Protein AF-A0A069CXY2-F1 (afdb_monomer)

Organism: Weissella oryzae (strain DSM 25784 / JCM 18191 / LMG 30913 / SG25) (NCBI:txid1329250)

Structure (mmCIF, N/CA/C/O backbone):
data_AF-A0A069CXY2-F1
#
_entry.id   AF-A0A069CXY2-F1
#
loop_
_atom_site.group_PDB
_atom_site.id
_atom_site.type_symbol
_atom_site.label_atom_id
_atom_site.label_alt_id
_atom_site.label_comp_id
_atom_site.label_asym_id
_atom_site.label_entity_id
_atom_site.label_seq_id
_atom_site.pdbx_PDB_ins_code
_atom_site.Cartn_x
_atom_site.Cartn_y
_atom_site.Cartn_z
_atom_site.occupancy
_atom_site.B_iso_or_equiv
_atom_site.auth_seq_id
_atom_site.auth_comp_id
_atom_site.auth_asym_id
_atom_site.auth_atom_id
_atom_site.pdbx_PDB_model_num
ATOM 1 N N . LYS A 1 1 ? -21.763 5.352 36.385 1.00 52.75 1 LYS A N 1
ATOM 2 C CA . LYS A 1 1 ? -22.000 6.792 36.129 1.00 52.75 1 LYS A CA 1
ATOM 3 C C . LYS A 1 1 ? -20.863 7.538 36.808 1.00 52.75 1 LYS A C 1
ATOM 5 O O . LYS A 1 1 ? -20.622 7.239 37.968 1.00 52.75 1 LYS A O 1
ATOM 10 N N . GLN A 1 2 ? -20.097 8.352 36.084 1.00 59.34 2 GLN A N 1
ATOM 11 C 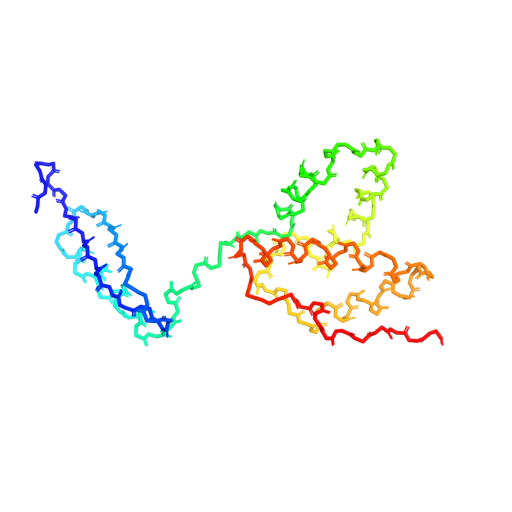CA . GLN A 1 2 ? -19.045 9.177 36.694 1.00 59.34 2 GLN A CA 1
ATOM 12 C C . GLN A 1 2 ? -19.658 10.467 37.257 1.00 59.34 2 GLN A C 1
ATOM 14 O O . GLN A 1 2 ? -20.773 10.825 36.869 1.00 59.34 2 GLN A O 1
ATOM 19 N N . GLU A 1 3 ? -18.941 11.148 38.154 1.00 52.84 3 GLU A N 1
ATOM 20 C CA . GLU A 1 3 ? -19.389 12.385 38.824 1.00 52.84 3 GLU A CA 1
ATOM 21 C C . GLU A 1 3 ? -19.845 13.470 37.829 1.00 52.84 3 GLU A C 1
ATOM 23 O O . GLU A 1 3 ? -20.796 14.194 38.101 1.00 52.84 3 GLU A O 1
ATOM 28 N N . ASN A 1 4 ? -19.293 13.476 36.610 1.00 60.97 4 ASN A N 1
ATOM 29 C CA . ASN A 1 4 ? -19.600 14.450 35.553 1.00 60.97 4 ASN A CA 1
ATOM 30 C C . ASN A 1 4 ? -20.834 14.089 34.692 1.00 60.97 4 ASN A C 1
ATOM 32 O O . ASN A 1 4 ? -20.998 14.608 33.591 1.00 60.97 4 ASN A O 1
ATOM 36 N N . GLY A 1 5 ? -21.679 13.146 35.126 1.00 65.50 5 GLY A N 1
ATOM 37 C CA . GLY A 1 5 ? -22.903 12.757 34.406 1.00 65.50 5 GLY A CA 1
ATOM 38 C C . GLY A 1 5 ? -22.693 11.858 33.178 1.00 65.50 5 GLY A C 1
ATOM 39 O O . GLY A 1 5 ? -23.665 11.462 32.538 1.00 65.50 5 GLY A O 1
ATOM 40 N N . THR A 1 6 ? -21.452 11.474 32.875 1.00 68.38 6 THR A N 1
ATOM 41 C CA . THR A 1 6 ? -21.105 10.584 31.761 1.00 68.38 6 THR A CA 1
ATOM 42 C C . THR A 1 6 ? -21.157 9.101 32.156 1.00 68.38 6 THR A C 1
ATOM 44 O O . THR A 1 6 ? -21.017 8.699 33.321 1.00 68.38 6 THR A O 1
ATOM 47 N N . TYR A 1 7 ? -21.377 8.251 31.157 1.00 69.25 7 TYR A N 1
ATOM 48 C CA . TYR A 1 7 ? -21.425 6.798 31.270 1.00 69.25 7 TYR A CA 1
ATOM 49 C C . TYR A 1 7 ? -20.187 6.200 30.606 1.00 69.25 7 TYR A C 1
ATOM 51 O O . TYR A 1 7 ? -19.861 6.524 29.467 1.00 69.25 7 TYR A O 1
ATOM 59 N N . GLN A 1 8 ? -19.490 5.315 31.315 1.00 66.19 8 GLN A N 1
ATOM 60 C CA . GLN A 1 8 ? -18.341 4.596 30.778 1.00 66.19 8 GLN A CA 1
ATOM 61 C C . GLN A 1 8 ? -18.766 3.171 30.433 1.00 66.19 8 GLN A C 1
ATOM 63 O O . GLN A 1 8 ? -19.176 2.414 31.309 1.00 66.19 8 GLN A O 1
ATOM 68 N N . VAL A 1 9 ? -18.646 2.814 29.161 1.00 71.56 9 VAL A N 1
ATOM 69 C CA . VAL A 1 9 ? -18.817 1.452 28.661 1.00 71.56 9 VAL A CA 1
ATOM 70 C C . VAL A 1 9 ? -17.460 0.769 28.704 1.00 71.56 9 VAL A C 1
ATOM 72 O O . VAL A 1 9 ? -16.477 1.301 28.179 1.00 71.56 9 VAL A O 1
ATOM 75 N N . ARG A 1 10 ? -17.393 -0.404 29.333 1.00 69.38 10 ARG A N 1
ATOM 76 C CA . ARG A 1 10 ? -16.215 -1.270 29.328 1.00 69.38 10 ARG A CA 1
ATOM 77 C C . ARG A 1 10 ? -16.644 -2.641 28.840 1.00 69.38 10 ARG A C 1
ATOM 79 O O . ARG A 1 10 ? -17.395 -3.309 29.536 1.00 69.38 10 ARG A O 1
ATOM 86 N N . VAL A 1 11 ? -16.126 -3.056 27.692 1.00 72.69 11 VAL A N 1
ATOM 87 C CA . VAL A 1 11 ? -16.351 -4.408 27.174 1.00 72.69 11 VAL A CA 1
ATOM 88 C C . VAL A 1 11 ? -15.045 -5.180 27.277 1.00 72.69 11 VAL A C 1
ATOM 90 O O . VAL A 1 11 ? -13.995 -4.701 26.834 1.00 72.69 11 VAL A O 1
ATOM 93 N N . GLN A 1 12 ? -15.118 -6.344 27.916 1.00 71.56 12 GLN A N 1
ATOM 94 C CA . GLN A 1 12 ? -14.041 -7.324 27.959 1.00 71.56 12 GLN A CA 1
ATOM 95 C C . GLN A 1 12 ? -14.429 -8.465 27.031 1.00 71.56 12 GLN A C 1
ATOM 97 O O . GLN A 1 12 ? -15.528 -8.997 27.153 1.00 71.56 12 GLN A O 1
ATOM 102 N N . PHE A 1 13 ? -13.549 -8.830 26.110 1.00 68.50 13 PHE A N 1
ATOM 103 C CA . PHE A 1 13 ? -13.805 -9.928 25.186 1.00 68.50 13 PHE A CA 1
ATOM 104 C C . PHE A 1 13 ? -12.511 -10.695 24.913 1.00 68.50 13 PHE A C 1
ATOM 106 O O . PHE A 1 13 ? -11.400 -10.208 25.161 1.00 68.50 13 PHE A O 1
ATOM 113 N N . THR A 1 14 ? -12.669 -11.924 24.442 1.00 62.41 14 THR A N 1
ATOM 114 C CA . THR A 1 14 ? -11.560 -12.796 24.063 1.00 62.41 14 THR A CA 1
ATOM 115 C C . THR A 1 14 ? -11.428 -12.741 22.550 1.00 62.41 14 THR A C 1
ATOM 117 O O . THR A 1 14 ? -12.390 -12.991 21.834 1.00 62.41 14 THR A O 1
ATOM 120 N N . ASP A 1 15 ? -10.251 -12.358 22.074 1.00 60.75 15 ASP A N 1
ATOM 121 C CA . ASP A 1 15 ? -9.927 -12.310 20.652 1.00 60.75 15 ASP A CA 1
ATOM 122 C C . ASP A 1 15 ? -9.939 -13.729 20.040 1.00 60.75 15 ASP A C 1
ATOM 124 O O . ASP A 1 15 ? -9.713 -14.717 20.737 1.00 60.75 15 ASP A O 1
ATOM 128 N N . SER A 1 16 ? -10.121 -13.817 18.724 1.00 55.31 16 SER A N 1
ATOM 129 C CA . SER A 1 16 ? -9.905 -14.994 17.868 1.00 55.31 16 SER A CA 1
ATOM 130 C C . SER A 1 16 ? -8.567 -15.718 18.104 1.00 55.31 16 SER A C 1
ATOM 132 O O . SER A 1 16 ? -8.467 -16.922 17.892 1.00 55.31 16 SER A O 1
ATOM 134 N N . LEU A 1 17 ? -7.550 -15.004 18.605 1.00 57.38 17 LEU A N 1
ATOM 135 C CA . LEU A 1 17 ? -6.241 -15.536 19.012 1.00 57.38 17 LEU A CA 1
ATOM 136 C C . LEU A 1 17 ? -6.175 -15.965 20.496 1.00 57.38 17 LEU A C 1
ATOM 138 O O . LEU A 1 17 ? -5.089 -16.163 21.040 1.00 57.38 17 LEU A O 1
ATOM 142 N N . GLY A 1 18 ? -7.314 -16.037 21.192 1.00 61.06 18 GLY A N 1
ATOM 143 C CA . GLY A 1 18 ? -7.427 -16.463 22.593 1.00 61.06 18 GLY A CA 1
ATOM 144 C C . GLY A 1 18 ? -6.967 -15.433 23.634 1.00 61.06 18 GLY A C 1
ATOM 145 O O . GLY A 1 18 ? -6.897 -15.738 24.824 1.00 61.06 18 GLY A O 1
ATOM 146 N N . ARG A 1 19 ? -6.640 -14.200 23.225 1.00 68.44 19 ARG A N 1
ATOM 147 C CA . ARG A 1 19 ? -6.124 -13.150 24.122 1.00 68.44 19 ARG A CA 1
ATOM 148 C C . ARG A 1 19 ? -7.259 -12.279 24.663 1.00 68.44 19 ARG A C 1
ATOM 150 O O . ARG A 1 19 ? -8.081 -11.785 23.898 1.00 68.44 19 ARG A O 1
ATOM 157 N N . ARG A 1 20 ? -7.275 -12.023 25.976 1.00 69.25 20 ARG A N 1
ATOM 158 C CA . ARG A 1 20 ? -8.248 -11.108 26.602 1.00 69.25 20 ARG A CA 1
ATOM 159 C C . ARG A 1 20 ? -7.927 -9.654 26.257 1.00 69.25 20 ARG A C 1
ATOM 161 O O . ARG A 1 20 ? -6.809 -9.188 26.485 1.00 69.25 20 ARG A O 1
ATOM 168 N N . ARG A 1 21 ? -8.911 -8.919 25.745 1.00 69.06 21 ARG A N 1
ATOM 169 C CA . ARG A 1 21 ? -8.810 -7.498 25.393 1.00 69.06 21 ARG A CA 1
ATOM 170 C C . ARG A 1 21 ? -9.923 -6.706 26.074 1.00 69.06 21 ARG A C 1
ATOM 172 O O . ARG A 1 21 ? -11.026 -7.201 26.284 1.00 69.06 21 ARG A O 1
ATOM 179 N N . ASN A 1 22 ? -9.616 -5.455 26.418 1.00 72.94 22 ASN A N 1
ATOM 180 C CA . ASN A 1 22 ? -10.534 -4.541 27.094 1.00 72.94 22 ASN A CA 1
ATOM 181 C C . ASN A 1 22 ? -10.667 -3.258 26.266 1.00 72.94 22 ASN A C 1
ATOM 183 O O . ASN A 1 22 ? -9.660 -2.592 26.026 1.00 72.94 22 ASN A O 1
ATOM 187 N N . LYS A 1 23 ? -11.888 -2.861 25.890 1.00 66.94 23 LYS A N 1
ATOM 188 C CA . LYS A 1 23 ? -12.163 -1.551 25.269 1.00 66.94 23 LYS A CA 1
ATOM 189 C C . LYS A 1 23 ? -13.000 -0.703 26.215 1.00 66.94 23 LYS A C 1
ATOM 191 O O . LYS A 1 23 ? -13.913 -1.202 26.872 1.00 66.94 23 LYS A O 1
ATOM 196 N N . LYS A 1 24 ? -12.658 0.582 26.306 1.00 75.94 24 LYS A N 1
ATOM 197 C CA . LYS A 1 24 ? -13.373 1.570 27.118 1.00 75.94 24 LYS A CA 1
ATOM 198 C C . LYS A 1 24 ? -13.862 2.690 26.205 1.00 75.94 24 LYS A C 1
ATOM 200 O O . LYS A 1 24 ? -13.077 3.210 25.419 1.00 75.94 24 LYS A O 1
ATOM 205 N N . LYS A 1 25 ? -15.135 3.067 26.314 1.00 72.06 25 LYS A N 1
ATOM 206 C CA . LYS A 1 25 ? -15.720 4.216 25.610 1.00 72.06 25 LYS A CA 1
ATOM 207 C C . LYS A 1 25 ? -16.542 5.028 26.602 1.00 72.06 25 LYS A C 1
ATOM 209 O O . LYS A 1 25 ? -17.357 4.466 27.327 1.00 72.06 25 LYS A O 1
ATOM 214 N N . THR A 1 26 ? -16.318 6.334 26.650 1.00 75.69 26 THR A N 1
ATOM 215 C CA . THR A 1 26 ? -17.097 7.247 27.495 1.00 75.69 26 THR A CA 1
ATOM 216 C C . THR A 1 26 ? -18.142 7.935 26.631 1.00 75.69 26 THR A C 1
ATOM 218 O O . THR A 1 26 ? -17.828 8.412 25.544 1.00 75.69 26 THR A O 1
ATOM 221 N N . VAL A 1 27 ? -19.389 7.962 27.089 1.00 73.81 27 VAL A N 1
ATOM 222 C CA . VAL A 1 27 ? -20.526 8.539 26.367 1.00 73.81 27 VAL A CA 1
ATOM 223 C C . VAL A 1 27 ? -21.401 9.363 27.307 1.00 73.81 27 VAL A C 1
ATOM 225 O O . VAL A 1 27 ? -21.439 9.128 28.512 1.00 73.81 27 VAL A O 1
ATOM 228 N N . ALA A 1 28 ? -22.120 10.338 26.757 1.00 74.50 28 ALA A N 1
ATOM 229 C CA . ALA A 1 28 ? -22.888 11.304 27.542 1.00 74.50 28 ALA A CA 1
ATOM 230 C C . ALA A 1 28 ? -24.229 10.765 28.084 1.00 74.50 28 ALA A C 1
ATOM 232 O O . ALA A 1 28 ? -24.765 11.313 29.037 1.00 74.50 28 ALA A O 1
ATOM 233 N N . SER A 1 29 ? -24.781 9.691 27.506 1.00 71.62 29 SER A N 1
ATOM 234 C CA . SER A 1 29 ? 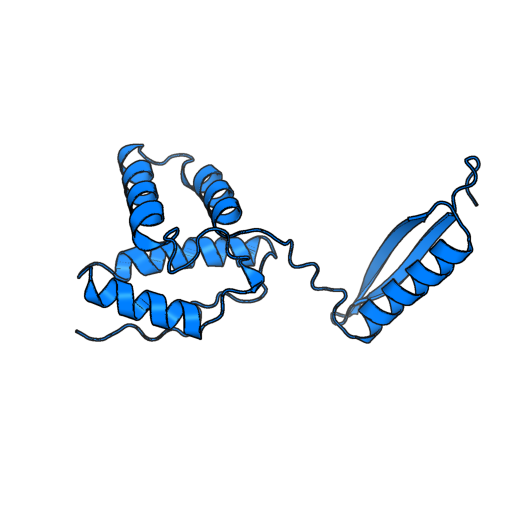-26.118 9.183 27.854 1.00 71.62 29 SER A CA 1
ATOM 235 C C . SER A 1 29 ? -26.158 7.657 27.953 1.00 71.62 29 SER A C 1
ATOM 237 O O . SER A 1 29 ? -25.454 6.958 27.223 1.00 71.62 29 SER A O 1
ATOM 239 N N . LEU A 1 30 ? -27.022 7.138 28.833 1.00 70.50 30 LEU A N 1
ATOM 240 C CA . LEU A 1 30 ? -27.223 5.705 29.069 1.00 70.50 30 LEU A CA 1
ATOM 241 C C . LEU A 1 30 ? -27.670 4.966 27.797 1.00 70.50 30 LEU A C 1
ATOM 243 O O . LEU A 1 30 ? -27.232 3.847 27.536 1.00 70.50 30 LEU A O 1
ATOM 247 N N . THR A 1 31 ? -28.508 5.594 26.973 1.00 71.44 31 THR A N 1
ATOM 248 C CA . THR A 1 31 ? -28.994 5.001 25.717 1.00 71.44 31 THR A CA 1
ATOM 2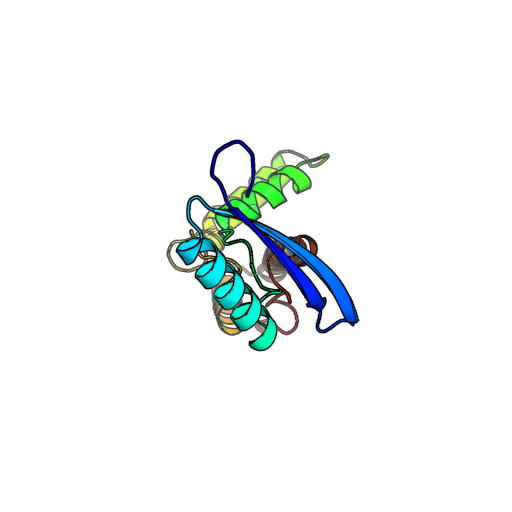49 C C . THR A 1 31 ? -27.865 4.867 24.694 1.00 71.44 31 THR A C 1
ATOM 251 O O . THR A 1 31 ? -27.748 3.846 24.019 1.00 71.44 31 THR A O 1
ATOM 254 N N . LEU A 1 32 ? -26.975 5.865 24.637 1.00 65.44 32 LEU A N 1
ATOM 255 C CA . LEU A 1 32 ? -25.765 5.823 23.810 1.00 65.44 32 LEU A CA 1
ATOM 256 C C . LEU A 1 32 ? -24.760 4.789 24.332 1.00 65.44 32 LEU A C 1
ATOM 258 O O . LEU A 1 32 ? -24.046 4.187 23.537 1.00 65.44 32 LEU A O 1
ATOM 262 N N . ALA A 1 33 ? -24.735 4.545 25.645 1.00 66.75 33 ALA A N 1
ATOM 263 C CA . ALA A 1 33 ? -23.885 3.528 26.261 1.00 66.75 33 ALA A CA 1
ATOM 264 C C . ALA A 1 33 ? -24.300 2.121 25.830 1.00 66.75 33 ALA A C 1
ATOM 266 O O . ALA A 1 33 ? -23.469 1.364 25.338 1.00 66.75 33 ALA A O 1
ATOM 267 N N . LYS A 1 34 ? -25.598 1.814 25.914 1.00 72.31 34 LYS A N 1
ATOM 268 C CA . LYS A 1 34 ? -26.148 0.523 25.478 1.00 72.31 34 LYS A CA 1
ATOM 269 C C . LYS A 1 34 ? -25.988 0.297 23.974 1.00 72.31 34 LYS A C 1
ATOM 271 O O . LYS A 1 34 ? -25.686 -0.814 23.549 1.00 72.31 34 LYS A O 1
ATOM 276 N N . ARG A 1 35 ? -26.161 1.345 23.156 1.00 71.62 35 ARG A N 1
ATOM 277 C CA . ARG A 1 35 ? -25.918 1.254 21.708 1.00 71.62 35 ARG A CA 1
ATOM 278 C C . ARG A 1 35 ? -24.442 0.976 21.414 1.00 71.62 35 ARG A C 1
ATOM 280 O O . ARG A 1 35 ? -24.151 0.063 20.656 1.00 71.62 35 ARG A O 1
ATOM 287 N N . ALA A 1 36 ? -23.529 1.696 22.064 1.00 61.69 36 ALA A N 1
ATOM 288 C CA . ALA A 1 36 ? -22.093 1.497 21.893 1.00 61.69 36 ALA A CA 1
ATOM 289 C C . ALA A 1 36 ? -21.613 0.115 22.367 1.00 61.69 36 ALA A C 1
ATOM 291 O O . ALA A 1 36 ? -20.728 -0.466 21.751 1.00 61.69 36 ALA A O 1
ATOM 292 N N . GLU A 1 37 ? -22.183 -0.415 23.449 1.00 72.00 37 GLU A N 1
ATOM 293 C CA . GLU A 1 37 ? -21.918 -1.778 23.917 1.00 72.00 37 GLU A CA 1
ATOM 294 C C . GLU A 1 37 ? -22.352 -2.816 22.878 1.00 72.00 37 GLU A C 1
ATOM 296 O O . GLU A 1 37 ? -21.576 -3.703 22.531 1.00 72.00 37 GLU A O 1
ATOM 301 N N . ARG A 1 38 ? -23.556 -2.659 22.317 1.00 73.31 38 ARG A N 1
ATOM 302 C CA . ARG A 1 38 ? -24.084 -3.559 21.289 1.00 73.31 38 ARG A CA 1
ATOM 303 C C . ARG A 1 38 ? -23.322 -3.464 19.968 1.00 73.31 38 ARG A C 1
ATOM 305 O O . ARG A 1 38 ? -23.095 -4.486 19.339 1.00 73.31 38 ARG A O 1
ATOM 312 N N . GLU A 1 39 ? -22.891 -2.270 19.567 1.00 69.44 39 GLU A N 1
ATOM 313 C CA . GLU A 1 39 ? -21.998 -2.074 18.415 1.00 69.44 39 GLU A CA 1
ATOM 314 C C . GLU A 1 39 ? -20.666 -2.805 18.618 1.00 69.44 39 GLU A C 1
ATOM 316 O O . GLU A 1 39 ? -20.243 -3.554 17.748 1.00 69.44 39 GLU A O 1
ATOM 321 N N . ILE A 1 40 ? -20.048 -2.655 19.795 1.00 65.50 40 ILE A N 1
ATOM 322 C CA . ILE A 1 40 ? -18.785 -3.322 20.136 1.00 65.50 40 ILE A CA 1
ATOM 323 C C . ILE A 1 40 ? -18.937 -4.848 20.132 1.00 65.50 40 ILE A C 1
ATOM 325 O O . ILE A 1 40 ? -18.065 -5.533 19.613 1.00 65.50 40 ILE A O 1
ATOM 329 N N . LEU A 1 41 ? -20.024 -5.385 20.689 1.00 70.19 41 LEU A N 1
ATOM 330 C CA . LEU A 1 41 ? -20.281 -6.828 20.687 1.00 70.19 41 LEU A CA 1
ATOM 331 C C . LEU A 1 41 ? -20.556 -7.353 19.273 1.00 70.19 41 LEU A C 1
ATOM 333 O O . LEU A 1 41 ? -19.968 -8.353 18.885 1.00 70.19 41 LEU A O 1
ATOM 337 N N . ASN A 1 42 ? -21.338 -6.632 18.467 1.00 72.69 42 ASN A N 1
ATOM 338 C CA . ASN A 1 42 ? -21.569 -6.993 17.068 1.00 72.69 42 ASN A CA 1
ATOM 339 C C . ASN A 1 42 ? -20.266 -6.974 16.242 1.00 72.69 42 ASN A C 1
ATOM 341 O O . ASN A 1 42 ? -20.076 -7.831 15.387 1.00 72.69 42 ASN A O 1
ATOM 345 N N . GLU A 1 43 ? -19.362 -6.017 16.486 1.00 62.19 43 GLU A N 1
ATOM 346 C CA . GLU A 1 43 ? -18.030 -5.964 15.859 1.00 62.19 43 GLU A CA 1
ATOM 347 C C . GLU A 1 43 ? -17.154 -7.165 16.270 1.00 62.19 43 GLU A C 1
ATOM 349 O O . GLU A 1 43 ? -16.387 -7.683 15.454 1.00 62.19 43 GLU A O 1
ATOM 354 N N . VAL A 1 44 ? -17.258 -7.612 17.529 1.00 62.50 44 VAL A N 1
ATOM 355 C CA . VAL A 1 44 ? -16.555 -8.797 18.054 1.00 62.50 44 VAL A CA 1
ATOM 356 C C . VAL A 1 44 ? -17.117 -10.080 17.441 1.00 62.50 44 VAL A C 1
ATOM 358 O O . VAL A 1 44 ? -16.343 -10.880 16.917 1.00 62.50 44 VAL A O 1
ATOM 361 N N . ASP A 1 45 ? -18.440 -10.242 17.430 1.00 64.56 45 ASP A N 1
ATOM 362 C CA . ASP A 1 45 ? -19.127 -11.424 16.896 1.00 64.56 45 ASP A CA 1
ATOM 363 C C . ASP A 1 45 ? -18.966 -11.550 15.373 1.00 64.56 45 ASP A C 1
ATOM 365 O O . ASP A 1 45 ? -18.859 -12.652 14.840 1.00 64.56 45 ASP A O 1
ATOM 369 N N . ALA A 1 46 ? -18.879 -10.424 14.658 1.00 61.41 46 ALA A N 1
ATOM 370 C CA . ALA A 1 46 ? -18.625 -10.393 13.218 1.00 61.41 46 ALA A CA 1
ATOM 371 C C . ALA A 1 46 ? -17.146 -10.620 12.838 1.00 61.41 46 ALA A C 1
ATOM 373 O O . ALA A 1 46 ? -16.816 -10.613 11.651 1.00 61.41 46 ALA A O 1
ATOM 374 N N . GLY A 1 47 ? -16.231 -10.768 13.807 1.00 54.41 47 GLY A N 1
ATOM 375 C CA . GLY A 1 47 ? -14.792 -10.936 13.556 1.00 54.41 47 GLY A CA 1
ATOM 376 C C . GLY A 1 47 ? -14.096 -9.701 12.960 1.00 54.41 47 GLY A C 1
ATOM 377 O O . GLY A 1 47 ? -12.931 -9.768 12.567 1.00 54.41 47 GLY A O 1
ATOM 378 N N . THR A 1 48 ? -14.784 -8.557 12.892 1.00 51.1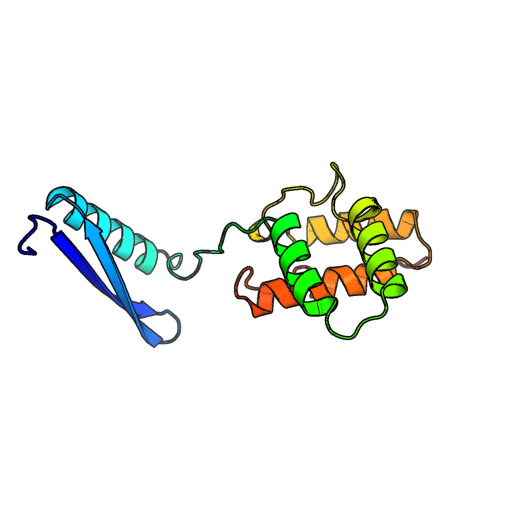9 48 THR A N 1
ATOM 379 C CA . THR A 1 48 ? -14.279 -7.293 12.330 1.00 51.19 48 THR A CA 1
ATOM 380 C C . THR A 1 48 ? -13.615 -6.396 13.374 1.00 51.19 48 THR A C 1
ATOM 382 O O . THR A 1 48 ? -12.933 -5.437 13.012 1.00 51.19 48 THR A O 1
ATOM 385 N N . PHE A 1 49 ? -13.724 -6.731 14.664 1.00 48.06 49 PHE A N 1
ATOM 386 C CA . PHE A 1 49 ? -13.166 -5.939 15.763 1.00 48.06 49 PHE A CA 1
ATOM 387 C C . PHE A 1 49 ? -11.644 -5.728 15.690 1.00 48.06 49 PHE A C 1
ATOM 389 O O . PHE A 1 49 ? -11.137 -4.698 16.137 1.00 48.06 49 PHE A O 1
ATOM 396 N N . ASN A 1 50 ? -10.902 -6.663 15.091 1.00 48.72 50 ASN A N 1
ATOM 397 C CA . ASN A 1 50 ? -9.447 -6.549 14.939 1.00 48.72 50 ASN A CA 1
ATOM 398 C C . ASN A 1 50 ? -9.004 -5.629 13.796 1.00 48.72 50 ASN A C 1
ATOM 400 O O . ASN A 1 50 ? -7.822 -5.315 13.701 1.00 48.72 50 ASN A O 1
ATOM 404 N N . LYS A 1 51 ? -9.918 -5.164 12.938 1.00 48.66 51 LYS A N 1
ATOM 405 C CA . LYS A 1 51 ? -9.578 -4.364 11.757 1.00 48.66 51 LYS A CA 1
ATOM 406 C C . LYS A 1 51 ? -10.108 -2.946 11.866 1.00 48.66 51 LYS A C 1
ATOM 408 O O . LYS A 1 51 ? -10.795 -2.453 10.977 1.00 48.66 51 LYS A O 1
ATOM 413 N N . VAL A 1 52 ? -9.669 -2.216 12.889 1.00 49.19 52 VAL A N 1
ATOM 414 C CA . VAL A 1 52 ? -9.439 -0.784 12.660 1.00 49.19 52 VAL A CA 1
ATOM 415 C C . VAL A 1 52 ? -8.138 -0.695 11.868 1.00 49.19 52 VAL A C 1
ATOM 417 O O . VAL A 1 52 ? -7.105 -0.312 12.408 1.00 49.19 52 VAL A O 1
ATOM 420 N N . GLN A 1 53 ? -8.173 -1.100 10.593 1.00 53.16 53 GLN A N 1
ATOM 421 C CA . GLN A 1 53 ? -7.138 -0.693 9.652 1.00 53.16 53 GLN A CA 1
ATOM 422 C C . GLN A 1 53 ? -7.172 0.828 9.702 1.00 53.16 53 GLN A C 1
ATOM 424 O O . GLN A 1 53 ? -8.149 1.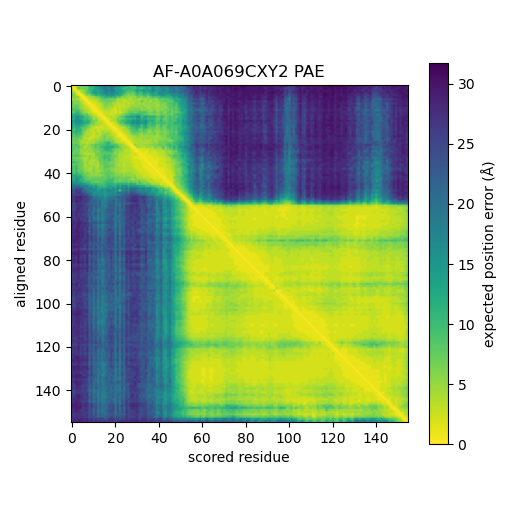452 9.272 1.00 53.16 53 GLN A O 1
ATOM 429 N N . LYS A 1 54 ? -6.185 1.425 10.380 1.00 58.03 54 LYS A N 1
ATOM 430 C CA . LYS A 1 54 ? -6.059 2.878 10.455 1.00 58.03 54 LYS A CA 1
ATOM 431 C C . LYS A 1 54 ? -6.160 3.357 9.014 1.00 58.03 54 LYS A C 1
ATOM 433 O O . LYS A 1 54 ? -5.451 2.833 8.158 1.00 58.03 54 LYS A O 1
ATOM 438 N N . LYS A 1 55 ? -7.094 4.274 8.752 1.00 70.81 55 LYS A N 1
ATOM 439 C CA . LYS A 1 55 ? -7.375 4.828 7.421 1.00 70.81 55 LYS A CA 1
ATOM 440 C C . LYS A 1 55 ? -6.205 5.711 6.981 1.00 70.81 55 LYS A C 1
ATOM 442 O O . LYS A 1 55 ? -6.369 6.915 6.864 1.00 70.81 55 LYS A O 1
ATOM 447 N N . ILE A 1 56 ? -5.028 5.118 6.840 1.00 86.81 56 ILE A N 1
ATOM 448 C CA . ILE A 1 56 ? -3.830 5.780 6.364 1.00 86.81 56 ILE A CA 1
ATOM 449 C C . ILE A 1 56 ? -3.870 5.752 4.841 1.00 86.81 56 ILE A C 1
ATOM 451 O O . ILE A 1 56 ? -4.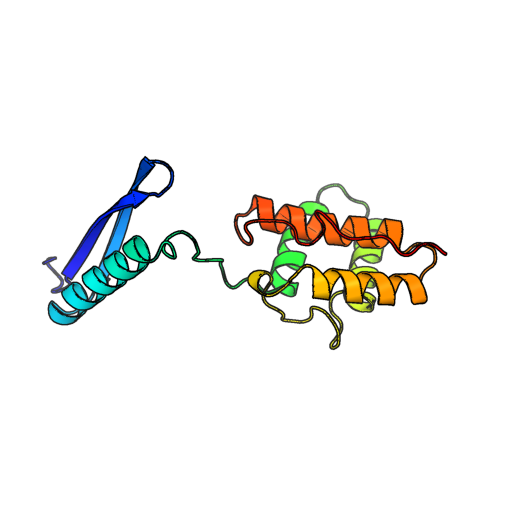199 4.723 4.232 1.00 86.81 56 ILE A O 1
ATOM 455 N N . THR A 1 57 ? -3.596 6.893 4.228 1.00 93.25 57 THR A N 1
ATOM 456 C CA . THR A 1 57 ? -3.420 6.970 2.777 1.00 93.25 57 THR A CA 1
ATOM 457 C C . THR A 1 57 ? -2.008 6.542 2.393 1.00 93.25 57 THR A C 1
ATOM 459 O O . THR A 1 57 ? -1.109 6.460 3.234 1.00 93.25 57 THR A O 1
ATOM 462 N N . MET A 1 58 ? -1.797 6.244 1.114 1.00 92.81 58 MET A N 1
ATOM 463 C CA . MET A 1 58 ? -0.472 5.912 0.605 1.00 92.81 58 MET A CA 1
ATOM 464 C C . MET A 1 58 ? 0.516 7.067 0.814 1.00 92.81 58 MET A C 1
ATOM 466 O O . MET A 1 58 ? 1.653 6.824 1.203 1.00 92.81 58 MET A O 1
ATOM 470 N N . ASN A 1 59 ? 0.074 8.313 0.642 1.00 92.94 59 ASN A N 1
ATOM 471 C CA . ASN A 1 59 ? 0.876 9.516 0.872 1.00 92.94 59 ASN A CA 1
ATOM 472 C C . ASN A 1 59 ? 1.358 9.572 2.329 1.00 92.94 59 ASN A C 1
ATOM 474 O O . ASN A 1 59 ? 2.557 9.621 2.589 1.00 92.94 59 ASN A O 1
ATOM 478 N N . GLU A 1 60 ? 0.436 9.437 3.287 1.00 91.88 60 GLU A N 1
ATOM 479 C CA . GLU A 1 60 ? 0.766 9.443 4.717 1.00 91.88 60 GLU A CA 1
ATOM 480 C C . GLU A 1 60 ? 1.683 8.276 5.118 1.00 91.88 60 GLU A C 1
ATOM 482 O O . GLU A 1 60 ? 2.524 8.409 6.012 1.00 91.88 60 GLU A O 1
ATOM 487 N N . LEU A 1 61 ? 1.508 7.107 4.494 1.00 92.44 61 LEU A N 1
ATOM 488 C CA . LEU A 1 61 ? 2.376 5.952 4.706 1.00 92.44 61 LEU A CA 1
ATOM 489 C C . LEU A 1 61 ? 3.793 6.239 4.205 1.00 92.44 61 LEU A C 1
ATOM 491 O O . LEU A 1 61 ? 4.762 5.951 4.909 1.00 92.44 61 LEU A O 1
ATOM 495 N N . ILE A 1 62 ? 3.906 6.798 3.002 1.00 94.00 62 ILE A N 1
ATOM 496 C CA . ILE A 1 62 ? 5.178 7.142 2.378 1.00 94.00 62 ILE A CA 1
ATOM 497 C C . ILE A 1 62 ? 5.905 8.205 3.192 1.00 94.00 62 ILE A C 1
ATOM 499 O O . ILE A 1 62 ? 7.094 8.041 3.441 1.00 94.00 62 ILE A O 1
ATOM 503 N N . ASP A 1 63 ? 5.217 9.239 3.671 1.00 92.44 63 ASP A N 1
ATOM 504 C CA . ASP A 1 63 ? 5.831 10.280 4.499 1.00 92.44 63 ASP A CA 1
ATOM 505 C C . ASP A 1 63 ? 6.447 9.690 5.770 1.00 92.44 63 ASP A C 1
ATOM 507 O O . ASP A 1 63 ? 7.604 9.964 6.104 1.00 92.44 63 ASP A O 1
ATOM 511 N N . LYS A 1 64 ? 5.708 8.801 6.447 1.00 91.56 64 LYS A N 1
ATOM 512 C CA . LYS A 1 64 ? 6.207 8.082 7.630 1.00 91.56 64 LYS A CA 1
ATOM 513 C C . LYS A 1 64 ? 7.388 7.183 7.289 1.00 91.56 64 LYS A C 1
ATOM 515 O O . LYS A 1 64 ? 8.396 7.208 7.990 1.00 91.56 64 LYS A O 1
ATOM 520 N N . PHE A 1 65 ? 7.283 6.425 6.201 1.00 92.81 65 PHE A N 1
ATOM 521 C CA . PHE A 1 65 ? 8.364 5.565 5.740 1.00 92.81 65 PHE A CA 1
ATOM 522 C C . PHE A 1 65 ? 9.623 6.376 5.410 1.00 92.81 65 PHE A C 1
ATOM 524 O O . PHE A 1 65 ? 10.719 5.997 5.807 1.00 92.81 65 PHE A O 1
ATOM 531 N N . MET A 1 66 ? 9.486 7.508 4.720 1.00 91.56 66 MET A N 1
ATOM 532 C CA . MET A 1 66 ? 10.603 8.354 4.298 1.00 91.56 66 MET A CA 1
ATOM 533 C C . MET A 1 66 ? 11.260 9.082 5.473 1.00 91.56 66 MET A C 1
ATOM 535 O O . MET A 1 66 ? 12.481 9.262 5.467 1.00 91.56 66 MET A O 1
ATOM 539 N N . LEU A 1 67 ? 10.495 9.449 6.504 1.00 90.56 67 LEU A N 1
ATOM 540 C CA . LEU A 1 67 ? 11.041 9.992 7.749 1.00 90.56 67 LEU A CA 1
ATOM 541 C C . LEU A 1 67 ? 11.982 8.995 8.440 1.00 90.56 67 LEU A C 1
ATOM 543 O O . LEU A 1 67 ? 13.045 9.380 8.926 1.00 90.56 67 LEU A O 1
ATOM 547 N N . ASP A 1 68 ? 11.630 7.711 8.445 1.00 87.56 68 ASP A N 1
ATOM 548 C CA . ASP A 1 68 ? 12.472 6.671 9.037 1.00 87.56 68 ASP A CA 1
ATOM 549 C C . ASP A 1 68 ? 13.600 6.237 8.090 1.00 87.56 68 ASP A C 1
ATOM 551 O O . ASP A 1 68 ? 14.748 6.093 8.514 1.00 87.56 68 ASP A O 1
ATOM 555 N N . TYR A 1 69 ? 13.315 6.107 6.792 1.00 88.25 69 TYR A N 1
ATOM 556 C CA . TYR A 1 69 ? 14.277 5.691 5.770 1.00 88.25 69 TYR A CA 1
ATOM 557 C C . TYR A 1 69 ? 15.396 6.713 5.556 1.00 88.25 69 TYR A C 1
ATOM 559 O O . TYR A 1 69 ? 16.527 6.330 5.261 1.00 88.25 69 TYR A O 1
ATOM 567 N N . SER A 1 70 ? 15.106 8.008 5.697 1.00 88.38 70 SER A N 1
ATOM 568 C CA . SER A 1 70 ? 16.094 9.076 5.507 1.00 88.38 70 SER A CA 1
ATOM 569 C C . SER A 1 70 ? 17.205 9.081 6.562 1.00 88.38 70 SER A C 1
ATOM 571 O O . SER A 1 70 ? 18.288 9.615 6.305 1.00 88.38 70 SER A O 1
ATOM 573 N N . ARG A 1 71 ? 16.996 8.446 7.724 1.00 88.75 71 ARG A N 1
ATOM 574 C CA . ARG A 1 71 ? 17.981 8.413 8.812 1.00 88.75 71 ARG A CA 1
ATOM 575 C C . ARG A 1 71 ? 19.259 7.702 8.359 1.00 88.75 71 ARG A C 1
ATOM 577 O O . ARG A 1 71 ? 19.26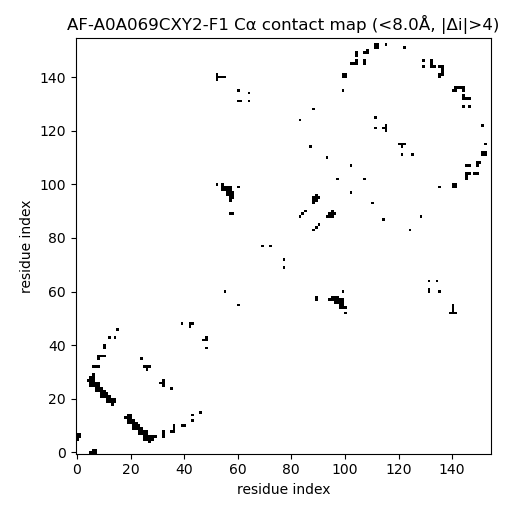5 6.508 8.067 1.00 88.75 71 ARG A O 1
ATOM 584 N N . GLY A 1 72 ? 20.360 8.449 8.293 1.00 84.56 72 GLY A N 1
ATOM 585 C CA . GLY A 1 72 ? 21.665 7.921 7.885 1.00 84.56 72 GLY A CA 1
ATOM 586 C C . GLY A 1 72 ? 21.802 7.630 6.385 1.00 84.56 72 GLY A C 1
ATOM 587 O O . GLY A 1 72 ? 22.727 6.919 5.986 1.00 84.56 72 GLY A O 1
ATOM 588 N N . LYS A 1 73 ? 20.907 8.153 5.533 1.00 91.06 73 LYS A N 1
ATOM 589 C CA . LYS A 1 73 ? 21.036 8.069 4.070 1.00 91.06 73 LYS A CA 1
ATOM 590 C C . LYS A 1 73 ? 21.554 9.375 3.483 1.00 91.06 73 LYS A C 1
ATOM 592 O O . LYS A 1 73 ? 21.306 10.457 4.000 1.00 91.06 73 LYS A O 1
ATOM 597 N N . ARG A 1 74 ? 22.276 9.257 2.366 1.00 93.19 74 ARG A N 1
ATOM 598 C CA . ARG A 1 74 ? 22.738 10.416 1.597 1.00 93.19 74 ARG A CA 1
ATOM 599 C C . ARG A 1 74 ? 21.545 11.119 0.960 1.00 93.19 74 ARG A C 1
ATOM 601 O O . ARG A 1 74 ? 20.647 10.458 0.438 1.00 93.19 74 ARG A O 1
ATOM 608 N N . GLU A 1 75 ? 21.597 12.442 0.918 1.00 91.06 75 GLU A N 1
ATOM 609 C CA . GLU A 1 75 ? 20.542 13.283 0.350 1.00 91.06 75 GLU A CA 1
ATOM 610 C C . GLU A 1 75 ? 20.212 12.913 -1.103 1.00 91.06 75 GLU A C 1
ATOM 612 O O . GLU A 1 75 ? 19.051 12.698 -1.438 1.00 91.06 75 GLU A O 1
ATOM 617 N N . VAL A 1 76 ? 21.233 12.684 -1.937 1.00 93.25 76 VAL A N 1
ATOM 618 C CA . VAL A 1 76 ? 21.061 12.236 -3.333 1.00 93.25 76 VAL A CA 1
ATOM 619 C C . VAL A 1 76 ? 20.267 10.931 -3.453 1.00 93.25 76 VAL A C 1
ATOM 621 O O . VAL A 1 76 ? 19.487 10.750 -4.387 1.00 93.25 76 VAL A O 1
ATOM 624 N N . THR A 1 77 ? 20.419 10.015 -2.493 1.00 90.75 77 THR A N 1
ATOM 625 C CA . THR A 1 77 ? 19.648 8.769 -2.457 1.00 90.75 77 THR A CA 1
ATOM 626 C C . THR A 1 77 ? 18.197 9.049 -2.091 1.00 90.75 77 THR A C 1
ATOM 628 O O . THR A 1 77 ? 17.303 8.446 -2.677 1.00 90.75 77 THR A O 1
ATOM 631 N N . ILE A 1 78 ? 17.950 9.950 -1.141 1.00 92.44 78 ILE A N 1
ATOM 632 C CA . ILE A 1 78 ? 16.600 10.323 -0.705 1.00 92.44 78 ILE A CA 1
ATOM 633 C C . ILE A 1 78 ? 15.851 11.004 -1.855 1.00 92.44 78 ILE A C 1
ATOM 635 O O . ILE A 1 78 ? 14.739 10.590 -2.177 1.00 92.44 78 ILE A O 1
ATOM 639 N N . ILE A 1 79 ? 16.482 11.980 -2.517 1.00 93.31 79 ILE A N 1
ATOM 640 C CA . ILE A 1 79 ? 15.913 12.709 -3.660 1.00 93.31 79 ILE A CA 1
ATOM 641 C C . ILE A 1 79 ? 15.528 11.743 -4.781 1.00 93.31 79 ILE A C 1
ATOM 643 O O . ILE A 1 79 ? 14.406 11.802 -5.275 1.00 93.31 79 ILE A O 1
ATOM 647 N N . ARG A 1 80 ? 16.403 10.789 -5.132 1.00 92.06 80 ARG A N 1
ATOM 648 C CA . ARG A 1 80 ? 16.100 9.783 -6.163 1.00 92.06 80 ARG A CA 1
ATOM 649 C C . ARG A 1 80 ? 14.816 9.002 -5.864 1.00 92.06 80 ARG A C 1
ATOM 651 O O . ARG A 1 80 ? 14.027 8.766 -6.771 1.00 92.06 80 ARG A O 1
ATOM 658 N N . HIS A 1 81 ? 14.611 8.597 -4.611 1.00 91.44 81 HIS A N 1
ATOM 659 C CA . HIS A 1 81 ? 13.407 7.858 -4.227 1.00 91.44 81 HIS A CA 1
ATOM 660 C C . HIS A 1 81 ? 12.163 8.750 -4.180 1.00 91.44 81 HIS A C 1
ATOM 662 O O . HIS A 1 81 ? 11.094 8.275 -4.543 1.00 91.44 81 HIS A O 1
ATOM 668 N N . LYS A 1 82 ? 12.289 10.028 -3.793 1.00 92.81 82 LYS A N 1
ATOM 669 C CA . LYS A 1 82 ? 11.177 10.991 -3.865 1.00 92.81 82 LYS A CA 1
ATOM 670 C C . LYS A 1 82 ? 10.699 11.200 -5.300 1.00 92.81 82 LYS A C 1
ATOM 672 O O . LYS A 1 82 ? 9.519 11.028 -5.563 1.00 92.81 82 LYS A O 1
ATOM 677 N N . ILE A 1 83 ? 11.628 11.442 -6.227 1.00 92.31 83 ILE A N 1
ATOM 678 C CA . ILE A 1 83 ? 11.317 11.596 -7.658 1.00 92.31 83 ILE A CA 1
ATOM 679 C C . ILE A 1 83 ? 10.612 10.344 -8.196 1.00 92.31 83 ILE A C 1
ATOM 681 O O . ILE A 1 83 ? 9.631 10.442 -8.925 1.00 92.31 83 ILE A O 1
ATOM 685 N N . PHE A 1 84 ? 11.094 9.156 -7.820 1.00 92.38 84 PHE A N 1
ATOM 686 C CA . PHE A 1 84 ? 10.446 7.897 -8.184 1.00 92.38 84 PHE A CA 1
ATOM 687 C C . PHE A 1 84 ? 9.017 7.790 -7.626 1.00 92.38 84 PHE A C 1
ATOM 689 O O . PHE A 1 84 ? 8.095 7.412 -8.345 1.00 92.38 84 PHE A O 1
ATOM 696 N N . ILE A 1 85 ? 8.825 8.129 -6.350 1.00 93.62 85 ILE A N 1
ATOM 697 C CA . ILE A 1 85 ? 7.509 8.115 -5.710 1.00 93.62 85 ILE A CA 1
ATOM 698 C C . ILE A 1 85 ? 6.542 9.047 -6.448 1.00 93.62 85 ILE A C 1
ATOM 700 O O . ILE A 1 85 ? 5.449 8.613 -6.796 1.00 93.62 85 ILE A O 1
ATOM 704 N N . GLU A 1 86 ? 6.940 10.292 -6.696 1.00 93.19 86 GLU A N 1
ATOM 705 C CA . GLU A 1 86 ? 6.094 11.313 -7.325 1.00 93.19 86 GLU A CA 1
ATOM 706 C C . GLU A 1 86 ? 5.723 10.928 -8.762 1.00 93.19 86 GLU A C 1
ATOM 708 O O . GLU A 1 86 ? 4.562 11.007 -9.147 1.00 93.19 86 GLU A O 1
ATOM 713 N N . ASN A 1 87 ? 6.684 10.428 -9.542 1.00 91.69 87 ASN A N 1
ATOM 714 C CA . ASN A 1 87 ? 6.463 10.149 -10.963 1.00 91.69 87 ASN A CA 1
ATOM 715 C C . ASN A 1 87 ? 5.834 8.783 -11.248 1.00 91.69 87 ASN A C 1
ATOM 717 O O . ASN A 1 87 ? 5.328 8.565 -12.348 1.00 91.69 87 ASN A O 1
ATOM 721 N N . SER A 1 88 ? 5.934 7.829 -10.320 1.00 90.50 88 SER A N 1
ATOM 722 C CA . SER A 1 88 ? 5.570 6.437 -10.604 1.00 90.50 88 SER A CA 1
ATOM 723 C C . SER A 1 88 ? 4.646 5.800 -9.579 1.00 90.50 88 SER A C 1
ATOM 725 O O . SER A 1 88 ? 4.056 4.776 -9.897 1.00 90.50 88 SER A O 1
ATOM 727 N N . VAL A 1 89 ? 4.491 6.352 -8.373 1.00 91.75 89 VAL A N 1
ATOM 728 C CA . VAL A 1 89 ? 3.655 5.756 -7.313 1.00 91.75 89 VAL A CA 1
ATOM 729 C C . VAL A 1 89 ? 2.461 6.654 -6.988 1.00 91.75 89 VAL A C 1
ATOM 731 O O . VAL A 1 89 ? 1.316 6.214 -7.083 1.00 91.75 89 VAL A O 1
ATOM 734 N N . LEU A 1 90 ? 2.718 7.913 -6.634 1.00 93.00 90 LEU A N 1
ATOM 735 C CA . LEU A 1 90 ? 1.718 8.925 -6.285 1.00 93.00 90 LEU A CA 1
ATOM 736 C C . LEU A 1 90 ? 1.299 9.723 -7.521 1.00 93.00 90 LEU A C 1
ATOM 738 O O . LEU A 1 90 ? 1.415 10.940 -7.570 1.00 93.00 90 LEU A O 1
ATOM 742 N N . THR A 1 91 ? 0.835 9.000 -8.530 1.00 91.25 91 THR A N 1
ATOM 743 C CA . THR A 1 91 ? 0.219 9.599 -9.718 1.00 91.25 91 THR A CA 1
ATOM 744 C C . THR A 1 91 ? -1.293 9.438 -9.633 1.00 91.25 91 THR A C 1
ATOM 746 O O . THR A 1 91 ? -1.775 8.508 -8.973 1.00 91.25 91 THR A O 1
ATOM 749 N N . ASP A 1 92 ? -2.022 10.302 -10.338 1.00 86.25 92 ASP A N 1
ATOM 750 C CA . ASP A 1 92 ? -3.491 10.307 -10.384 1.00 86.25 92 ASP A CA 1
ATOM 751 C C . ASP A 1 92 ? -4.083 8.940 -10.777 1.00 86.25 92 ASP A C 1
ATOM 753 O O . ASP A 1 92 ? -5.180 8.582 -10.351 1.00 86.25 92 ASP A O 1
ATOM 757 N N . GLU A 1 93 ? -3.351 8.155 -11.574 1.00 88.38 93 GLU A N 1
ATOM 758 C CA . GLU A 1 93 ? -3.782 6.838 -12.055 1.00 88.38 93 GLU A CA 1
ATOM 759 C C . GLU A 1 93 ? -3.613 5.712 -11.021 1.00 88.38 93 GLU A C 1
ATOM 761 O O . GLU A 1 93 ? -4.289 4.687 -11.126 1.00 88.38 93 GLU A O 1
ATOM 766 N N . TRP A 1 94 ? -2.716 5.863 -10.039 1.00 91.88 94 TRP A N 1
ATOM 767 C CA . TRP A 1 94 ? -2.243 4.736 -9.227 1.00 91.88 94 TRP A CA 1
ATOM 768 C C . TRP A 1 94 ? -2.633 4.817 -7.754 1.00 91.88 94 TRP A C 1
ATOM 770 O O . TRP A 1 94 ? -3.628 4.216 -7.343 1.00 91.88 94 TRP A O 1
ATOM 780 N N . PHE A 1 95 ? -1.818 5.469 -6.923 1.00 93.06 95 PHE A N 1
ATOM 781 C CA . PHE A 1 95 ? -1.969 5.396 -5.467 1.00 93.06 95 PHE A CA 1
ATOM 782 C C . PHE A 1 95 ? -2.107 6.753 -4.786 1.00 93.06 95 PHE A C 1
ATOM 784 O O . PHE A 1 95 ? -2.100 6.793 -3.553 1.00 93.06 95 PHE A O 1
ATOM 791 N N . ASP A 1 96 ? -2.257 7.845 -5.539 1.00 93.12 96 ASP A N 1
ATOM 792 C CA . ASP A 1 96 ? -2.430 9.154 -4.919 1.00 93.12 96 ASP A CA 1
ATOM 793 C C . ASP A 1 96 ? -3.710 9.213 -4.071 1.00 93.12 96 ASP A C 1
ATOM 795 O O . ASP A 1 96 ? -4.810 8.885 -4.514 1.00 93.12 96 ASP A O 1
ATOM 799 N N . ASN A 1 97 ? -3.544 9.563 -2.795 1.00 90.38 97 ASN A N 1
ATOM 800 C CA . ASN A 1 97 ? -4.589 9.640 -1.775 1.00 90.38 97 ASN A CA 1
ATOM 801 C C . ASN A 1 97 ? -5.422 8.354 -1.582 1.00 90.38 97 ASN A C 1
ATOM 803 O O . ASN A 1 97 ? -6.464 8.354 -0.915 1.00 90.38 97 ASN A O 1
ATOM 807 N N . VAL A 1 98 ? -4.943 7.217 -2.092 1.00 90.81 98 VAL A N 1
ATOM 808 C CA . VAL A 1 98 ? -5.602 5.919 -1.937 1.00 90.81 98 VAL A CA 1
ATOM 809 C C . VAL A 1 98 ? -5.329 5.366 -0.541 1.00 90.81 98 VAL A C 1
ATOM 811 O O . VAL A 1 98 ? -4.208 5.395 -0.039 1.00 90.81 98 VAL A O 1
ATOM 814 N N . GLN A 1 99 ? -6.360 4.824 0.110 1.00 91.12 99 GLN A N 1
ATOM 815 C CA . GLN A 1 99 ? -6.192 4.122 1.384 1.00 91.12 99 GLN A CA 1
ATOM 816 C C . GLN A 1 99 ? -5.410 2.825 1.181 1.00 91.12 99 GLN A C 1
ATOM 818 O O . GLN A 1 99 ? -5.788 2.004 0.344 1.00 91.12 99 GLN A O 1
ATOM 823 N N . VAL A 1 100 ? -4.384 2.596 2.002 1.00 89.31 100 VAL A N 1
ATOM 824 C CA . VAL A 1 100 ? -3.496 1.425 1.869 1.00 89.31 100 VAL A CA 1
ATOM 825 C C . VAL A 1 100 ? -4.274 0.109 2.000 1.00 89.31 100 VAL A C 1
ATOM 827 O O . VAL A 1 100 ? -3.982 -0.864 1.313 1.00 89.31 100 VAL A O 1
ATOM 830 N N . SER A 1 101 ? -5.344 0.101 2.798 1.00 86.88 101 SER A N 1
ATOM 831 C CA . SER A 1 101 ? -6.275 -1.026 2.942 1.00 86.88 101 SER A CA 1
ATOM 832 C C . SER A 1 101 ? -6.988 -1.446 1.654 1.00 86.88 101 SER A C 1
ATOM 834 O O . SER A 1 101 ? -7.407 -2.595 1.531 1.00 86.88 101 SER A O 1
ATOM 836 N N . LYS A 1 102 ? -7.154 -0.525 0.698 1.00 88.75 102 LYS A N 1
ATOM 837 C CA . LYS A 1 102 ? -7.813 -0.784 -0.589 1.00 88.75 102 LYS A CA 1
ATOM 838 C C . LYS A 1 102 ? -6.845 -1.307 -1.648 1.00 88.75 102 LYS A C 1
ATOM 840 O O . LYS A 1 102 ? -7.290 -1.763 -2.701 1.00 88.75 102 LYS A O 1
ATOM 845 N N . ILE A 1 103 ? -5.540 -1.252 -1.384 1.00 90.62 103 ILE A N 1
ATOM 846 C CA . ILE A 1 103 ? -4.518 -1.712 -2.318 1.00 90.62 103 ILE A CA 1
ATOM 847 C C . ILE A 1 103 ? -4.526 -3.240 -2.327 1.00 90.62 103 ILE A C 1
ATOM 849 O O . ILE A 1 103 ? -4.073 -3.909 -1.399 1.00 90.62 103 ILE A O 1
ATOM 853 N N . SER A 1 104 ? -5.070 -3.797 -3.403 1.00 90.38 104 SER A N 1
ATOM 854 C CA . SER A 1 104 ? -5.175 -5.236 -3.615 1.00 90.38 104 SER A CA 1
ATOM 855 C C . SER A 1 104 ? -4.097 -5.735 -4.580 1.00 90.38 104 SER A C 1
ATOM 857 O O . SER A 1 104 ? -3.485 -4.965 -5.321 1.00 90.38 104 SER A O 1
ATOM 859 N N . ARG A 1 105 ? -3.865 -7.052 -4.592 1.00 91.75 105 ARG A N 1
ATOM 860 C CA . ARG A 1 105 ? -2.866 -7.676 -5.479 1.00 91.75 105 ARG A CA 1
ATOM 861 C C . ARG A 1 105 ? -3.086 -7.367 -6.969 1.00 91.75 105 ARG A C 1
ATOM 863 O O . ARG A 1 105 ? -2.095 -7.062 -7.623 1.00 91.75 105 ARG A O 1
ATOM 870 N N . PRO A 1 106 ? -4.322 -7.400 -7.515 1.00 91.69 106 PRO A N 1
ATOM 871 C CA . PRO A 1 106 ? -4.553 -7.049 -8.917 1.00 91.69 106 PRO A CA 1
ATOM 872 C C . PRO A 1 106 ? -4.117 -5.623 -9.266 1.00 91.69 106 PRO A C 1
ATOM 874 O O . PRO A 1 106 ? -3.538 -5.413 -10.325 1.00 91.69 106 PRO A O 1
ATOM 877 N N . ILE A 1 107 ? -4.330 -4.662 -8.359 1.00 92.31 107 ILE A N 1
ATOM 878 C CA . ILE A 1 107 ? -3.915 -3.267 -8.567 1.00 92.31 107 ILE A CA 1
ATOM 879 C C . ILE A 1 107 ? -2.385 -3.172 -8.601 1.00 92.31 107 ILE A C 1
ATOM 881 O O . ILE A 1 107 ? -1.830 -2.532 -9.488 1.00 92.31 107 ILE A O 1
ATOM 885 N N . ILE A 1 108 ? -1.693 -3.859 -7.684 1.00 93.94 108 ILE A N 1
ATOM 886 C CA . ILE A 1 108 ? -0.224 -3.920 -7.703 1.00 93.94 108 ILE A CA 1
ATOM 887 C C . ILE A 1 108 ? 0.297 -4.577 -8.984 1.00 93.94 108 ILE A C 1
ATOM 889 O O . ILE A 1 108 ? 1.299 -4.120 -9.522 1.00 93.94 108 ILE A O 1
ATOM 893 N N . GLN A 1 109 ? -0.351 -5.638 -9.473 1.00 93.56 109 GLN A N 1
ATOM 894 C CA . GLN A 1 109 ? 0.061 -6.292 -10.715 1.00 93.56 109 GLN A CA 1
ATOM 895 C C . GLN A 1 109 ? -0.090 -5.346 -11.910 1.00 93.56 109 GLN A C 1
ATOM 897 O O . GLN A 1 109 ? 0.857 -5.194 -12.670 1.00 93.56 109 GLN A O 1
ATOM 902 N N . ALA A 1 110 ? -1.226 -4.652 -12.024 1.00 93.50 110 ALA A N 1
ATOM 903 C CA . ALA A 1 110 ? -1.440 -3.663 -13.077 1.00 93.50 110 ALA A CA 1
ATOM 904 C C . ALA A 1 110 ? -0.391 -2.540 -13.025 1.00 93.50 110 ALA A C 1
ATOM 906 O O . ALA A 1 110 ? 0.169 -2.165 -14.055 1.00 93.50 110 ALA A O 1
ATOM 907 N N . TRP A 1 111 ? -0.069 -2.056 -11.821 1.00 95.00 111 TRP A N 1
ATOM 908 C CA . TRP A 1 111 ? 0.999 -1.079 -11.624 1.00 95.00 111 TRP A CA 1
ATOM 909 C C . TRP A 1 111 ? 2.362 -1.629 -12.057 1.00 95.00 111 TRP A C 1
ATOM 911 O O . TRP A 1 111 ? 3.123 -0.937 -12.730 1.00 95.00 111 TRP A O 1
ATOM 921 N N . LEU A 1 112 ? 2.660 -2.883 -11.701 1.00 93.94 112 LEU A N 1
ATOM 922 C CA . LEU A 1 112 ? 3.914 -3.557 -12.034 1.00 93.94 112 LEU A CA 1
ATOM 923 C C . LEU A 1 112 ? 4.085 -3.725 -13.552 1.00 93.94 112 LEU A C 1
ATOM 925 O O . LEU A 1 112 ? 5.179 -3.513 -14.073 1.00 93.94 112 LEU A O 1
ATOM 929 N N . ASP A 1 113 ? 3.008 -4.073 -14.252 1.00 92.94 113 ASP A N 1
ATOM 930 C CA . ASP A 1 113 ? 2.987 -4.215 -15.708 1.00 92.94 113 ASP A CA 1
ATOM 931 C C . ASP A 1 113 ? 3.189 -2.851 -16.389 1.00 92.94 113 ASP A C 1
ATOM 933 O O . ASP A 1 113 ? 3.980 -2.721 -17.328 1.00 92.94 113 ASP A O 1
ATOM 937 N N . TRP A 1 114 ? 2.544 -1.803 -15.867 1.00 93.88 114 TRP A N 1
ATOM 938 C CA . TRP A 1 114 ? 2.721 -0.434 -16.348 1.00 93.88 114 TRP A CA 1
ATOM 939 C C . TRP A 1 114 ? 4.158 0.052 -16.174 1.00 93.88 114 TRP A C 1
ATOM 941 O O . TRP A 1 114 ? 4.764 0.515 -17.141 1.00 93.88 114 TRP A O 1
ATOM 951 N N . ILE A 1 115 ? 4.752 -0.097 -14.989 1.00 92.69 115 ILE A N 1
ATOM 952 C CA . ILE A 1 115 ? 6.122 0.371 -14.760 1.00 92.69 115 ILE A CA 1
ATOM 953 C C . ILE A 1 115 ? 7.143 -0.439 -15.567 1.00 92.69 115 ILE A C 1
ATOM 955 O O . ILE A 1 115 ? 8.103 0.133 -16.084 1.00 92.69 115 ILE A O 1
ATOM 959 N N . ALA A 1 116 ? 6.905 -1.741 -15.764 1.00 92.00 116 ALA A N 1
ATOM 960 C CA . ALA A 1 116 ? 7.729 -2.579 -16.631 1.00 92.00 116 ALA A CA 1
ATOM 961 C C . ALA A 1 116 ? 7.716 -2.105 -18.093 1.00 92.00 116 ALA A C 1
ATOM 963 O O . ALA A 1 116 ? 8.735 -2.205 -18.772 1.00 92.00 116 ALA A O 1
ATOM 964 N N . SER A 1 117 ? 6.602 -1.532 -18.563 1.00 90.94 117 SER A N 1
ATOM 965 C CA . SER A 1 117 ? 6.515 -0.937 -19.904 1.00 90.94 117 SER A CA 1
ATOM 966 C C . SER A 1 117 ? 7.297 0.378 -20.053 1.00 90.94 117 SER A C 1
ATOM 968 O O . SER A 1 117 ? 7.609 0.787 -21.170 1.00 90.94 117 SER A O 1
ATOM 970 N N . LYS A 1 118 ? 7.608 1.057 -18.940 1.00 88.38 118 LYS A N 1
ATOM 971 C CA . LYS A 1 118 ? 8.256 2.380 -18.926 1.00 88.38 118 LYS A CA 1
ATOM 972 C C . LYS A 1 118 ? 9.747 2.308 -18.614 1.00 88.38 118 LYS A C 1
ATOM 974 O O . LYS A 1 118 ? 10.533 3.041 -19.208 1.00 88.38 118 LYS A O 1
ATOM 979 N N . HIS A 1 119 ? 10.135 1.438 -17.685 1.00 85.12 119 HIS A N 1
ATOM 980 C CA . HIS A 1 119 ? 11.485 1.391 -17.137 1.00 85.12 119 HIS A CA 1
ATOM 981 C C . HIS A 1 119 ? 12.067 -0.018 -17.225 1.00 85.12 119 HIS A C 1
ATOM 983 O O . HIS A 1 119 ? 11.538 -0.972 -16.664 1.00 85.12 119 HIS A O 1
ATOM 989 N N . SER A 1 120 ? 13.250 -0.152 -17.824 1.00 84.31 120 SER A N 1
ATOM 990 C CA . SER A 1 120 ? 13.998 -1.419 -17.804 1.00 84.31 120 SER A CA 1
ATOM 991 C C . SER A 1 120 ? 14.448 -1.816 -16.390 1.00 84.31 120 SER A C 1
ATOM 993 O O . SER A 1 120 ? 14.606 -2.998 -16.085 1.00 84.31 120 SER A O 1
ATOM 995 N N . ALA A 1 121 ? 14.609 -0.833 -15.498 1.00 84.81 121 ALA A N 1
ATOM 996 C CA . ALA A 1 121 ? 15.000 -1.018 -14.103 1.00 84.81 121 ALA A CA 1
ATOM 997 C C . ALA A 1 121 ? 13.816 -1.257 -13.141 1.00 84.81 121 ALA A C 1
ATOM 999 O O . ALA A 1 121 ? 14.025 -1.279 -11.924 1.00 84.81 121 ALA A O 1
ATOM 1000 N N . TYR A 1 122 ? 12.601 -1.494 -13.658 1.00 88.75 122 TYR A N 1
ATOM 1001 C CA . TYR A 1 122 ? 11.368 -1.581 -12.864 1.00 88.75 122 TYR A CA 1
ATOM 1002 C C . TYR A 1 122 ? 11.440 -2.582 -11.697 1.00 88.75 122 TYR A C 1
ATOM 1004 O O . TYR A 1 122 ? 10.809 -2.403 -10.655 1.00 88.75 122 TYR A O 1
ATOM 1012 N N . LYS A 1 123 ? 12.243 -3.648 -11.827 1.00 89.06 123 LYS A N 1
ATOM 1013 C CA . LYS A 1 123 ? 12.452 -4.632 -10.754 1.00 89.06 123 LYS A CA 1
ATOM 1014 C C . LYS A 1 123 ? 13.037 -3.982 -9.499 1.00 89.06 123 LYS A C 1
ATOM 1016 O O . LYS A 1 123 ? 12.552 -4.237 -8.404 1.00 89.06 123 LYS A O 1
ATOM 1021 N N . ALA A 1 124 ? 14.039 -3.115 -9.639 1.00 87.50 124 ALA A N 1
ATOM 1022 C CA . ALA A 1 124 ? 14.637 -2.421 -8.497 1.00 87.50 124 ALA A CA 1
ATOM 1023 C C . ALA A 1 124 ? 13.654 -1.426 -7.849 1.00 87.50 124 ALA A C 1
ATOM 1025 O O . ALA A 1 124 ? 13.593 -1.314 -6.625 1.00 87.50 124 ALA A O 1
ATOM 1026 N N . GLU A 1 125 ? 12.852 -0.753 -8.667 1.00 88.31 125 GLU A N 1
ATOM 1027 C CA . GLU A 1 125 ? 11.831 0.216 -8.253 1.00 88.31 125 GLU A CA 1
ATOM 1028 C C . GLU A 1 125 ? 10.657 -0.450 -7.521 1.00 88.31 125 GLU A C 1
ATOM 1030 O O . GLU A 1 125 ? 10.261 -0.030 -6.433 1.00 88.31 125 GLU A O 1
ATOM 1035 N N . SER A 1 126 ? 10.169 -1.574 -8.043 1.00 90.94 126 SER A N 1
ATOM 1036 C CA . SER A 1 126 ? 9.127 -2.382 -7.398 1.00 90.94 126 SER A CA 1
ATOM 1037 C C . SER A 1 126 ? 9.556 -2.933 -6.034 1.00 90.94 126 SER A C 1
ATOM 1039 O O . SER A 1 126 ? 8.742 -3.000 -5.114 1.00 90.94 126 SER A O 1
ATOM 1041 N N . VAL A 1 127 ? 10.843 -3.253 -5.847 1.00 91.50 127 VAL A N 1
ATOM 1042 C CA . VAL A 1 127 ? 11.385 -3.652 -4.538 1.00 91.50 127 VAL A CA 1
ATOM 1043 C C . VAL A 1 127 ? 11.290 -2.508 -3.530 1.00 91.50 127 VAL A C 1
ATOM 1045 O O . VAL A 1 127 ? 11.072 -2.755 -2.343 1.00 91.50 127 VAL A O 1
ATOM 1048 N N . PHE A 1 128 ? 11.438 -1.258 -3.969 1.00 91.38 128 PHE A N 1
ATOM 1049 C CA . PHE A 1 128 ? 11.276 -0.112 -3.083 1.00 91.38 128 PHE A CA 1
ATOM 1050 C C . PHE A 1 128 ? 9.817 0.066 -2.651 1.00 91.38 128 PHE A C 1
ATOM 1052 O O . PHE A 1 128 ? 9.551 0.182 -1.455 1.00 91.38 128 PHE A O 1
ATOM 1059 N N . LEU A 1 129 ? 8.868 -0.025 -3.588 1.00 92.25 129 LEU A N 1
ATOM 1060 C CA . LEU A 1 129 ? 7.442 0.023 -3.253 1.00 92.25 129 LEU A CA 1
ATOM 1061 C C . LEU A 1 129 ? 7.021 -1.142 -2.342 1.00 92.25 129 LEU A C 1
ATOM 1063 O O . LEU A 1 129 ? 6.287 -0.948 -1.372 1.00 92.25 129 LEU A O 1
ATOM 1067 N N . LYS A 1 130 ? 7.562 -2.340 -2.584 1.00 93.88 130 LYS A N 1
ATOM 1068 C CA . LYS A 1 130 ? 7.370 -3.498 -1.707 1.00 93.88 130 LYS A CA 1
ATOM 1069 C C . LYS A 1 130 ? 7.793 -3.198 -0.266 1.00 93.88 130 LYS A C 1
ATOM 1071 O O . LYS A 1 130 ? 7.032 -3.521 0.640 1.00 93.88 130 LYS A O 1
ATOM 1076 N N . LYS A 1 131 ? 8.944 -2.544 -0.052 1.00 92.88 131 LYS A N 1
ATOM 1077 C CA . LYS A 1 131 ? 9.426 -2.160 1.290 1.00 92.88 131 LYS A CA 1
ATOM 1078 C C . LYS A 1 131 ? 8.492 -1.180 1.999 1.00 92.88 131 LYS A C 1
ATOM 1080 O O . LYS A 1 131 ? 8.304 -1.304 3.205 1.00 92.88 131 LYS A O 1
ATOM 1085 N N . IL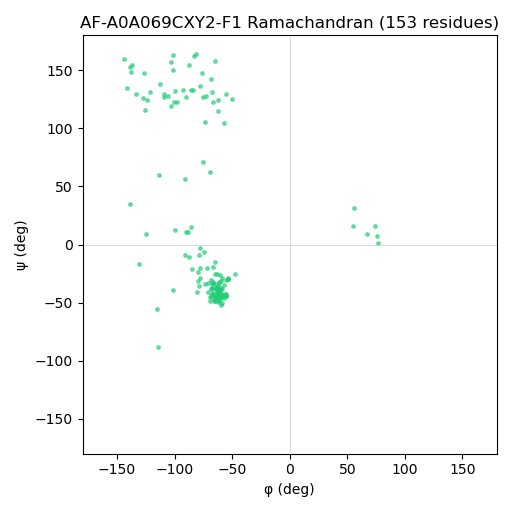E A 1 132 ? 7.896 -0.237 1.268 1.00 93.06 132 ILE A N 1
ATOM 1086 C CA . ILE A 1 132 ? 6.900 0.695 1.821 1.00 93.06 132 ILE A CA 1
ATOM 1087 C C . ILE A 1 132 ? 5.675 -0.081 2.333 1.00 93.06 132 ILE A C 1
ATOM 1089 O O . ILE A 1 132 ? 5.164 0.189 3.418 1.00 93.06 132 ILE A O 1
ATOM 1093 N N . LEU A 1 133 ? 5.228 -1.098 1.597 1.00 92.88 133 LEU A N 1
ATOM 1094 C CA . LEU A 1 133 ? 4.093 -1.926 2.010 1.00 92.88 133 LEU A CA 1
ATOM 1095 C C . LEU A 1 133 ? 4.460 -2.962 3.083 1.00 92.88 133 LEU A C 1
ATOM 1097 O O . LEU A 1 133 ? 3.624 -3.274 3.925 1.00 92.88 133 LEU A O 1
ATOM 1101 N N . ASP A 1 134 ? 5.705 -3.440 3.131 1.00 92.25 134 ASP A N 1
ATOM 1102 C CA . ASP A 1 134 ? 6.216 -4.233 4.261 1.00 92.25 134 ASP A CA 1
ATOM 1103 C C . ASP A 1 134 ? 6.241 -3.398 5.553 1.00 92.25 134 ASP A C 1
ATOM 1105 O O . ASP A 1 134 ? 5.886 -3.887 6.628 1.00 92.25 134 ASP A O 1
ATOM 1109 N N . PHE A 1 135 ? 6.595 -2.112 5.456 1.00 90.38 135 PHE A N 1
ATOM 1110 C CA . PHE A 1 135 ? 6.456 -1.165 6.562 1.00 90.38 135 PHE A CA 1
ATOM 1111 C C . PHE A 1 135 ? 4.985 -1.011 6.970 1.00 90.38 135 PHE A C 1
ATOM 1113 O O . PHE A 1 135 ? 4.678 -1.024 8.159 1.00 90.38 135 PHE A O 1
ATOM 1120 N N . ALA A 1 136 ? 4.056 -0.972 6.011 1.00 88.50 136 ALA A N 1
ATOM 1121 C CA . ALA A 1 136 ? 2.630 -0.929 6.324 1.00 88.50 136 ALA A CA 1
ATOM 1122 C C . ALA A 1 136 ? 2.133 -2.162 7.092 1.00 88.50 136 ALA A C 1
ATOM 1124 O O . ALA A 1 136 ? 1.342 -2.019 8.024 1.00 88.50 136 ALA A O 1
ATOM 1125 N N . VAL A 1 137 ? 2.625 -3.352 6.735 1.00 87.75 137 VAL A N 1
ATOM 1126 C CA . VAL A 1 137 ? 2.359 -4.591 7.482 1.00 87.75 137 VAL A CA 1
ATOM 1127 C C . VAL A 1 137 ? 2.954 -4.513 8.887 1.00 87.75 137 VAL A C 1
ATOM 1129 O O . VAL A 1 137 ? 2.279 -4.818 9.861 1.00 87.75 137 VAL A O 1
ATOM 1132 N N . SER A 1 138 ? 4.197 -4.043 9.011 1.00 84.81 138 SER A N 1
ATOM 1133 C CA . SER A 1 138 ? 4.913 -3.969 10.295 1.00 84.81 138 SER A CA 1
ATOM 1134 C C . SER A 1 138 ? 4.250 -3.032 11.314 1.00 84.81 138 SER A C 1
ATOM 1136 O O . SER A 1 138 ? 4.432 -3.201 12.516 1.00 84.81 138 SER A O 1
ATOM 1138 N N . TYR A 1 139 ? 3.493 -2.037 10.842 1.00 81.56 139 TYR A N 1
ATOM 1139 C CA . TYR A 1 139 ? 2.755 -1.075 11.669 1.00 81.56 139 TYR A CA 1
ATOM 1140 C C . TYR A 1 139 ? 1.263 -1.423 11.815 1.00 81.56 139 TYR A C 1
ATOM 1142 O O . TYR A 1 139 ? 0.480 -0.584 12.278 1.00 81.56 139 TYR A O 1
ATOM 1150 N N . ASP A 1 140 ? 0.868 -2.637 11.417 1.00 79.25 140 ASP A N 1
ATOM 1151 C CA . ASP A 1 140 ? -0.508 -3.143 11.442 1.00 79.25 140 ASP A CA 1
ATOM 1152 C C . ASP A 1 140 ? -1.503 -2.245 10.671 1.00 79.25 140 ASP A C 1
ATOM 1154 O O . ASP A 1 140 ? -2.676 -2.120 11.033 1.00 79.25 140 ASP A O 1
ATOM 1158 N N . PHE A 1 141 ? -1.052 -1.571 9.604 1.00 82.62 141 PHE A N 1
ATOM 1159 C CA . PHE A 1 141 ? -1.947 -0.817 8.713 1.00 82.62 141 PHE A CA 1
ATOM 1160 C C . PHE A 1 141 ? -2.670 -1.738 7.722 1.00 82.62 141 PHE A C 1
ATOM 1162 O O . PHE A 1 141 ? -3.814 -1.468 7.352 1.00 82.62 141 PHE A O 1
ATOM 1169 N N . ILE A 1 142 ? -2.015 -2.830 7.321 1.00 85.69 142 ILE A N 1
ATOM 1170 C CA . ILE A 1 142 ? -2.557 -3.903 6.481 1.00 85.69 142 ILE A CA 1
ATOM 1171 C C . ILE A 1 142 ? -2.099 -5.261 7.016 1.00 85.69 142 ILE A C 1
ATOM 1173 O O . ILE A 1 142 ? -1.027 -5.362 7.601 1.00 85.69 142 ILE A O 1
ATOM 1177 N N . ASP A 1 143 ? -2.884 -6.314 6.781 1.00 82.88 143 ASP A N 1
ATOM 1178 C CA . ASP A 1 143 ? -2.562 -7.646 7.319 1.00 82.88 143 ASP A CA 1
ATOM 1179 C C . ASP A 1 143 ? -1.472 -8.359 6.506 1.00 82.88 143 ASP A C 1
ATOM 1181 O O . ASP A 1 143 ? -0.674 -9.126 7.037 1.00 82.88 143 ASP A O 1
ATOM 1185 N N . VAL A 1 144 ? -1.476 -8.158 5.185 1.00 86.88 144 VAL A N 1
ATOM 1186 C CA . VAL A 1 144 ? -0.619 -8.887 4.245 1.00 86.88 144 VAL A CA 1
ATOM 1187 C C . VAL A 1 144 ? -0.141 -7.936 3.162 1.00 86.88 144 VAL A C 1
ATOM 1189 O O . VAL A 1 144 ? -0.943 -7.211 2.573 1.00 86.88 144 VAL A O 1
ATOM 1192 N N . ASN A 1 145 ? 1.152 -7.990 2.839 1.00 89.31 145 ASN A N 1
ATOM 1193 C CA . ASN A 1 145 ? 1.699 -7.211 1.736 1.00 89.31 145 ASN A CA 1
ATOM 1194 C C . ASN A 1 145 ? 1.119 -7.716 0.395 1.00 89.31 145 ASN A C 1
ATOM 1196 O O . ASN A 1 145 ? 1.303 -8.897 0.056 1.00 89.31 145 ASN A O 1
ATOM 1200 N N . PRO A 1 146 ? 0.462 -6.861 -0.411 1.00 88.12 146 PRO A N 1
ATOM 1201 C CA . PRO A 1 146 ? -0.062 -7.259 -1.715 1.00 88.12 146 PRO A CA 1
ATOM 1202 C C . PRO A 1 146 ? 1.038 -7.655 -2.725 1.00 88.12 146 PRO A C 1
ATOM 1204 O O . PRO A 1 146 ? 0.736 -8.364 -3.680 1.00 88.12 146 PRO A O 1
ATOM 1207 N N . PHE A 1 147 ? 2.316 -7.333 -2.475 1.00 88.19 147 PHE A N 1
ATOM 1208 C CA . PHE A 1 147 ? 3.470 -7.822 -3.252 1.00 88.19 147 PHE A CA 1
ATOM 1209 C C . PHE A 1 147 ? 3.861 -9.284 -2.989 1.00 88.19 147 PHE A C 1
ATOM 1211 O O . PHE A 1 147 ? 4.749 -9.805 -3.660 1.00 88.19 147 PHE A O 1
ATOM 1218 N N . SER A 1 148 ? 3.253 -9.962 -2.011 1.00 79.06 148 SER A N 1
ATOM 1219 C CA . SER A 1 148 ? 3.680 -11.305 -1.575 1.00 79.06 148 SER A CA 1
ATOM 1220 C C . SER A 1 148 ? 3.731 -12.356 -2.694 1.00 79.06 148 SER A C 1
ATOM 1222 O O . SER A 1 148 ? 4.593 -13.223 -2.635 1.00 79.06 148 SER A O 1
ATOM 1224 N N . ASN A 1 149 ? 2.877 -12.251 -3.720 1.00 80.94 149 ASN A N 1
ATOM 1225 C CA . ASN A 1 149 ? 2.754 -13.233 -4.810 1.00 80.94 149 ASN A CA 1
ATOM 1226 C C . ASN A 1 149 ? 2.574 -12.582 -6.198 1.00 80.94 149 ASN A C 1
ATOM 1228 O O . ASN A 1 149 ? 1.823 -13.092 -7.031 1.00 80.94 149 ASN A O 1
ATOM 1232 N N . VAL A 1 150 ? 3.200 -11.430 -6.442 1.00 86.62 150 VAL A N 1
ATOM 1233 C CA . VAL A 1 150 ? 3.118 -10.761 -7.755 1.00 86.62 150 VAL A CA 1
ATOM 1234 C C . VAL A 1 150 ? 4.011 -11.449 -8.786 1.00 86.62 150 VAL A C 1
ATOM 1236 O O . VAL A 1 150 ? 5.065 -11.993 -8.444 1.00 86.62 150 VAL A O 1
ATOM 1239 N N . ARG A 1 151 ? 3.594 -11.433 -10.054 1.00 88.19 151 ARG A N 1
ATOM 1240 C CA . ARG A 1 151 ? 4.366 -11.998 -11.165 1.00 88.19 151 ARG A CA 1
ATOM 1241 C C . ARG A 1 151 ? 5.131 -10.884 -11.856 1.00 88.19 151 ARG A C 1
ATOM 1243 O O . ARG A 1 151 ? 4.532 -9.936 -12.340 1.00 88.19 151 ARG A O 1
ATOM 1250 N N . TYR A 1 152 ? 6.451 -11.007 -11.925 1.00 87.81 152 TYR A N 1
ATOM 1251 C CA . TYR A 1 152 ? 7.268 -10.040 -12.650 1.00 87.81 152 TYR A CA 1
ATOM 1252 C C . TYR A 1 152 ? 7.135 -10.269 -14.161 1.00 87.81 152 TYR A C 1
ATOM 1254 O O . TYR A 1 152 ? 7.379 -11.396 -14.605 1.00 87.81 152 TYR A O 1
ATOM 1262 N N . PRO A 1 153 ? 6.790 -9.235 -14.949 1.00 85.06 153 PRO A N 1
ATOM 1263 C CA . PRO A 1 153 ? 6.777 -9.325 -16.404 1.00 85.06 153 PRO A CA 1
ATOM 1264 C C . PRO A 1 153 ? 8.135 -9.779 -16.936 1.00 85.06 153 PRO A C 1
ATOM 1266 O O . PRO A 1 153 ? 9.186 -9.255 -16.553 1.00 85.06 153 PRO A O 1
ATOM 1269 N N . THR A 1 154 ? 8.133 -10.790 -17.798 1.00 76.38 154 THR A N 1
ATOM 1270 C CA . THR A 1 154 ? 9.362 -11.215 -18.479 1.00 76.38 154 THR A CA 1
ATOM 1271 C C . THR A 1 154 ? 9.518 -10.342 -19.728 1.00 76.38 154 THR A C 1
ATOM 1273 O O . THR A 1 154 ? 8.501 -10.121 -20.386 1.00 76.38 154 THR A O 1
ATOM 1276 N N . PRO A 1 155 ? 10.712 -9.778 -19.990 1.00 61.22 155 PRO A N 1
ATOM 1277 C CA . PRO A 1 155 ? 10.962 -8.986 -21.193 1.00 61.22 155 PRO A CA 1
ATOM 1278 C C . PRO A 1 155 ? 10.801 -9.804 -22.477 1.00 61.22 155 PRO A C 1
ATOM 1280 O O . PRO A 1 155 ? 10.996 -11.042 -22.415 1.00 61.22 155 PRO A O 1
#

Nearest PDB structures (foldseek):
  3nrw-assembly1_A  TM=8.055E-01  e=1.305E-01  Haloarcula marismortui
  2jzp-assembly1_A  TM=6.929E-01  e=3.187E+00  Finegoldia magna
  1k53-assembly2_B  TM=7.254E-01  e=7.297E+00  Finegoldia magna ATCC 29328
  2kac-assembly1_A  TM=4.879E-01  e=5.760E+00  Finegoldia magna
  2xsj-assembly1_E  TM=4.597E-01  e=6.483E+00  Desulfomicrobium norvegicum

Secondary structure (DSSP, 8-state):
--TTS-EEEEEEEE-TTS-EEEEEEEESSHHHHHHHHHHHHHHHHTT-TT------BHHHHHHHHHHHHTTT--HHHHHHHHHHHHHHTSSTTTTTT-BGGG--HHHHHHHHHHHHHH-TTHHHHHHHHHHHHHHHHHTTS-SS-GGGGPPPPP-

Solvent-accessible surface area (backbone atoms only — not comparable to full-atom values): 9125 Å² total; per-residu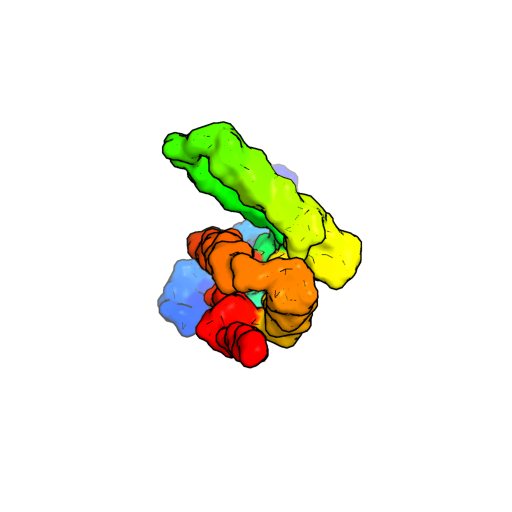e (Å²): 114,49,98,86,64,31,30,72,40,75,51,75,49,69,44,99,86,73,46,82,46,77,50,78,50,79,34,74,38,70,70,56,34,55,50,52,51,51,50,52,49,51,30,51,77,67,69,50,58,87,62,73,47,58,88,45,28,39,56,60,48,47,52,54,48,48,64,61,61,48,65,96,51,58,67,74,60,50,52,55,51,50,55,46,38,52,74,72,39,50,30,96,89,70,34,52,76,33,44,53,74,72,60,43,45,70,59,53,44,53,51,51,53,54,42,51,76,74,33,94,61,32,68,64,55,51,52,53,56,42,50,55,40,48,48,34,32,75,71,59,35,35,93,66,48,49,67,78,82,60,81,80,83,77,132

pLDDT: mean 80.85, std 13.23, range [48.06, 95.0]

InterPro domains:
  IPR010998 Integrase/recombinase, N-terminal [G3DSA:1.10.150.130] (52-155)
  IPR011010 DNA breaking-rejoining enzyme, catalytic core [SSF56349] (56-153)

Sequence (155 aa):
KQENGTYQVRVQFTDSLGRRRNKKKTVASLTLAKRAEREILNEVDAGTFNKVQKKITMNELIDKFMLDYSRGKREVTIIRHKIFIENSVLTDEWFDNVQVSKISRPIIQAWLDWIASKHSAYKAESVFLKKILDFAVSYDFIDVNPFSNVRYPTP

Mean predicted aligned error: 13.05 Å

Foldseek 3Di:
DDPVQKDKAWDWDQAPVRDIDIDIDIGNDPVVNVVVNVVCVVCRVVNNNLPPLPQAALVNLVVVVLVVVVVPDDPVVSVVLVVLCVPQACDPPAGNRNGLQPDALVSLQVSLVVVVVPDVCSVVSSVVVQVSQVSCCVVVSYVDRSPPDHDHDDD

Radius of gyration: 21.04 Å; Cα contacts (8 Å, |Δi|>4): 156; chains: 1; bounding box: 52×31×60 Å